Protein 4L7X (pdb70)

InterPro domains:
  IPR001965 Zinc finger, PHD-type [SM00249] (270-320)
  IPR003618 Transcription elongation factor S-II, central domain [PF07500] (667-778)
  IPR003618 Transcription elongation factor S-II, central domain [PS51321] (670-790)
  IPR003618 Transcription elongation factor S-II, central domain [SM00510] (672-773)
  IPR011011 Zinc finger, FYVE/PHD-type [SSF57903] (259-321)
  IPR012921 Spen paralogue and orthologue SPOC, C-terminal [PF07744] (1049-1196)
  IPR013083 Zinc finger, RING/FYVE/PHD-type [G3DSA:3.30.40.10] (263-325)
  IPR019786 Zinc finger, PHD-type, conserved site [PS01359] (271-319)
  IPR019787 Zinc finger, PHD-finger [PF00628] (271-319)
  IPR019787 Zinc finger, PHD-finger [PS50016] (268-322)
  IPR033082 Death-inducer obliterator 1, PHD finger [cd15639] (266-319)
  IPR036575 Transcription elongation factor S-II, central domain superfamily [G3DSA:1.10.472.30] (659-765)
  IPR036575 Transcription elongation factor S-II, central domain superfamily [SSF46942] (663-766)

CATH classification: 3.30.40.10

Foldseek 3Di:
DDDQAAFFAPVRGGPPVADWDAAPPPRTIHHCVRFPHDPVNVVVCVVVVDGDHGPVRD/DDDDDD

Solvent-accessible surface area: 4154 Å² total

Sequence (64 aa):
GPLPNALYCICRQPHNNRFMICCDRCEEWFHGDCVGISEARGRLLERNGEDYICPNCTARTQTA

Secondary structure (DSSP, 8-state):
---TT--BTTTTB--TT--EEE-TTT--EEEHHHHT--HHHHHHHHHHT-----TTT-/------

Radius of gyration: 10.96 Å; Cα contacts (8 Å, |Δi|>4): 110; chains: 2; bounding box: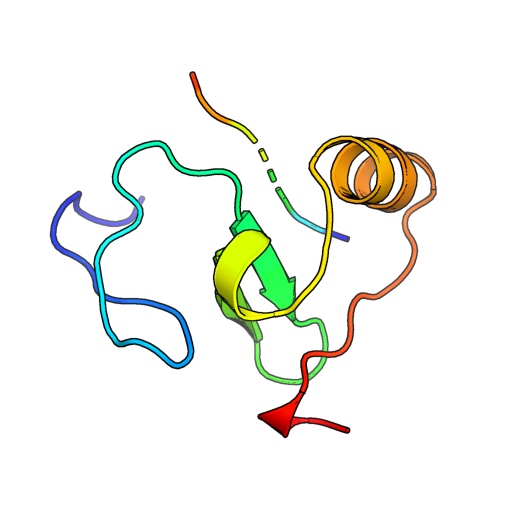 20×28×27 Å

GO terms:
  GO:0005515 protein binding (F, IPI)
  GO:0003723 RNA binding (F, HDA)

B-factor: mean 23.93, std 8.14, range [11.96, 53.69]

Organism: Homo sapiens (NCBI:txid9606)

Nearest PDB structures (foldseek):
  4l7x-assembly1_A  TM=1.018E+00  e=4.909E-12  Homo sapiens
  5wle-assembly1_A  TM=9.592E-01  e=1.090E-08  Drosophila melanogaster
  2m3h-assembly1_A  TM=9.038E-01  e=4.879E-09  Homo sapiens
  5wlf-assembly1_A  TM=8.898E-01  e=3.406E-08  Drosophila melanogaster
  1wem-assembly1_A  TM=8.612E-01  e=9.536E-09  Mus musculus

Structure (mmCIF, N/CA/C/O backbone):
data_4L7X
#
_entry.id   4L7X
#
_cell.length_a   40.820
_cell.length_b   40.820
_cell.length_c   80.620
_cell.angle_alpha   90.00
_cell.angle_beta   90.00
_cell.angle_gamma   90.00
#
_symmetry.space_group_name_H-M   'P 41 21 2'
#
loop_
_entity.id
_entity.type
_entity.pdbx_description
1 polymer 'Death-inducer obliterator 1'
2 polymer 'Histone H3 peptide'
3 non-polymer 'ZINC ION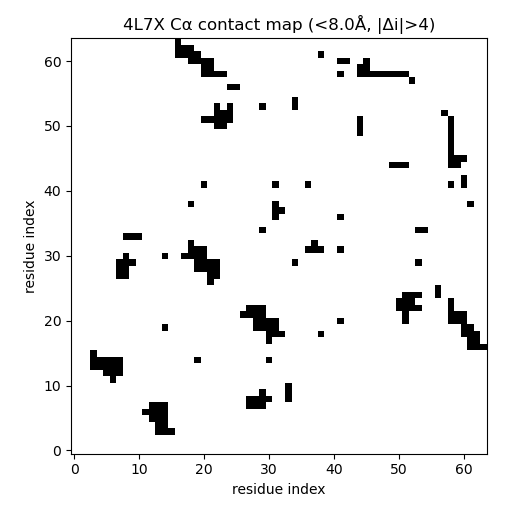'
4 water water
#
loop_
_atom_site.group_PDB
_atom_site.id
_atom_site.type_symbol
_atom_site.label_atom_id
_atom_site.label_alt_id
_atom_site.label_comp_id
_atom_site.label_asym_id
_atom_site.label_entity_id
_atom_site.label_seq_id
_atom_site.pdbx_PDB_ins_code
_atom_site.Cartn_x
_atom_site.Cartn_y
_atom_site.Cartn_z
_atom_site.occupancy
_atom_site.B_iso_or_equiv
_atom_site.auth_seq_id
_atom_site.auth_comp_id
_atom_site.auth_asym_id
_atom_site.auth_atom_id
_atom_site.pdbx_PDB_model_num
ATOM 1 N N . GLY A 1 1 ? 14.623 13.726 42.625 0.47 34.66 1 GLY A N 1
ATOM 2 C CA . GLY A 1 1 ? 15.426 13.205 41.483 0.26 33.15 1 GLY A CA 1
ATOM 3 C C . GLY A 1 1 ? 16.542 12.325 42.003 0.34 31.92 1 GLY A C 1
ATOM 4 O O . GLY A 1 1 ? 16.828 12.336 43.197 0.56 34.32 1 GLY A O 1
ATOM 10 N N . PRO A 1 2 ? 17.189 11.555 41.117 0.52 30.25 2 PRO A N 1
ATOM 11 C CA . PRO A 1 2 ? 18.185 10.639 41.670 0.57 26.45 2 PRO A CA 1
ATOM 12 C C . PRO A 1 2 ? 19.482 11.336 42.047 0.41 25.60 2 PRO A C 1
ATOM 13 O O . PRO A 1 2 ? 19.861 12.343 41.438 0.39 26.74 2 PRO A O 1
ATOM 24 N N . LEU A 1 3 ? 20.149 10.787 43.055 0.51 19.92 3 LEU A N 1
ATOM 25 C CA . LEU A 1 3 ? 21.442 11.283 43.501 0.58 25.02 3 LEU A CA 1
ATOM 26 C C . LEU A 1 3 ? 22.495 11.057 42.434 0.48 21.06 3 LEU A C 1
ATOM 27 O O . LEU A 1 3 ? 22.369 10.143 41.615 0.43 20.33 3 LEU A O 1
ATOM 43 N N . PRO A 1 4 ? 23.551 11.885 42.446 0.55 23.76 4 PRO A N 1
ATOM 44 C CA . PRO A 1 4 ? 24.607 11.789 41.432 0.62 24.46 4 PRO A CA 1
ATOM 45 C C . PRO A 1 4 ? 25.389 10.475 41.459 0.72 24.34 4 PRO A C 1
ATOM 46 O O . PRO A 1 4 ? 25.989 10.119 40.447 0.60 21.96 4 PRO A O 1
ATOM 57 N N . ASN A 1 5 ? 25.394 9.774 42.589 0.62 23.58 5 ASN A N 1
ATOM 58 C CA . ASN A 1 5 ? 26.153 8.531 42.712 0.55 20.18 5 ASN A CA 1
ATOM 59 C C . ASN A 1 5 ? 25.335 7.240 42.474 0.64 21.57 5 ASN A C 1
ATOM 60 O O . ASN A 1 5 ? 25.826 6.131 42.679 0.44 21.25 5 ASN A O 1
ATOM 71 N N . ALA A 1 6 ? 24.096 7.392 42.020 0.69 21.94 6 ALA A N 1
ATOM 72 C CA . ALA A 1 6 ? 23.296 6.267 41.540 0.92 23.60 6 ALA A CA 1
ATOM 73 C C . ALA A 1 6 ? 24.019 5.518 40.417 0.90 19.31 6 ALA A C 1
ATOM 74 O O . ALA A 1 6 ? 24.745 6.128 39.632 0.86 20.89 6 ALA A O 1
ATOM 81 N N . LEU A 1 7 ? 23.776 4.210 40.307 0.79 20.31 7 LEU A N 1
ATOM 82 C CA . LEU A 1 7 ? 24.383 3.394 39.258 0.72 18.19 7 LEU A CA 1
ATOM 83 C C . LEU A 1 7 ? 23.377 2.985 38.198 0.78 17.24 7 LEU A C 1
ATOM 84 O O . LEU A 1 7 ? 22.196 2.783 38.508 0.84 21.49 7 LEU A O 1
ATOM 100 N N . TYR A 1 8 ? 23.861 2.851 36.960 0.86 17.40 8 TYR A N 1
ATOM 101 C CA . TYR A 1 8 ? 23.020 2.541 35.812 1.00 17.14 8 TYR A CA 1
ATOM 102 C C . TYR A 1 8 ? 23.704 1.562 34.866 0.84 16.17 8 TYR A C 1
ATOM 103 O O . TYR A 1 8 ? 24.876 1.220 35.037 0.80 18.10 8 TYR A O 1
ATOM 121 N N . CYS A 1 9 ? 22.946 1.123 33.869 0.80 15.64 9 CYS A N 1
ATOM 122 C CA . CYS A 1 9 ? 23.501 0.510 32.667 0.82 16.73 9 CYS A CA 1
ATOM 123 C C . CYS A 1 9 ? 24.049 -0.909 32.881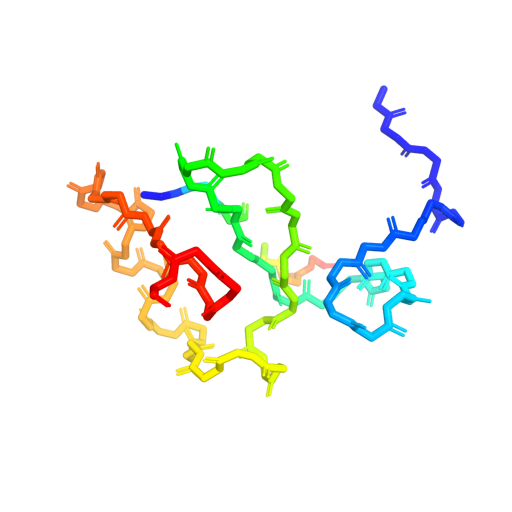 0.84 19.06 9 CYS A C 1
ATOM 124 O O . CYS A 1 9 ? 23.965 -1.482 33.968 0.71 20.30 9 CYS A O 1
ATOM 131 N N . ILE A 1 10 ? 24.562 -1.491 31.805 0.79 21.00 10 ILE A N 1
ATOM 132 C CA . ILE A 1 10 ? 25.210 -2.798 31.875 0.77 21.45 10 ILE A CA 1
ATOM 133 C C . ILE A 1 10 ? 26.494 -2.683 32.687 0.77 22.72 10 ILE A C 1
ATOM 134 O O . ILE A 1 10 ? 26.903 -3.627 33.377 0.77 26.83 10 ILE A O 1
ATOM 150 N N . CYS A 1 11 ? 27.113 -1.507 32.625 0.72 21.11 11 CYS A N 1
ATOM 151 C CA . CYS A 1 11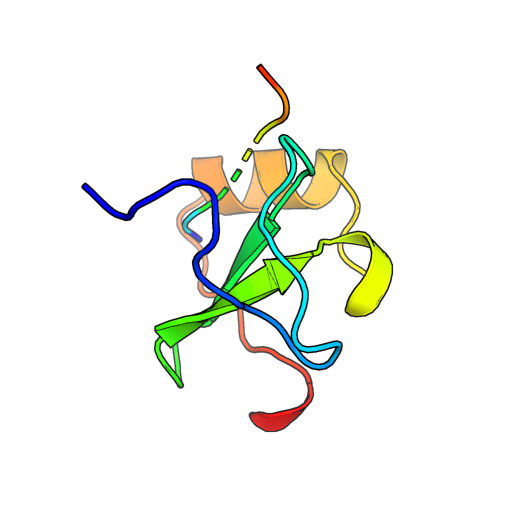 ? 28.421 -1.281 33.234 0.68 21.27 11 CYS A CA 1
ATOM 152 C C . CYS A 1 11 ? 28.354 -0.978 34.731 0.77 21.32 11 CYS A C 1
ATOM 153 O O . CYS A 1 11 ? 29.376 -1.012 35.416 0.77 24.06 11 CYS A O 1
ATOM 160 N N . ARG A 1 12 ? 27.162 -0.678 35.237 0.77 21.38 12 ARG A N 1
ATOM 161 C CA . ARG A 1 12 ? 26.989 -0.369 36.661 0.80 20.13 12 ARG A CA 1
ATOM 162 C C . ARG A 1 12 ? 27.863 0.814 37.084 0.85 22.36 12 ARG A C 1
ATOM 163 O O . ARG A 1 12 ? 28.637 0.733 38.056 0.82 23.92 12 ARG A O 1
ATOM 184 N N . GLN A 1 13 ? 27.724 1.913 36.344 0.93 22.56 13 GLN A N 1
ATOM 185 C CA . GLN A 1 13 ? 28.423 3.148 36.625 0.84 20.06 13 GLN A CA 1
ATOM 186 C C . GLN A 1 13 ? 27.456 4.319 36.680 0.82 18.50 13 GLN A C 1
ATOM 187 O O . GLN A 1 13 ? 26.328 4.210 36.201 0.77 16.66 13 GLN A O 1
ATOM 201 N N . PRO A 1 14 ? 27.886 5.440 37.274 0.84 17.48 14 PRO A N 1
ATOM 202 C CA . PRO A 1 14 ? 27.021 6.622 37.349 0.88 17.23 14 PRO A CA 1
ATOM 203 C C . PRO A 1 14 ? 26.737 7.265 35.998 0.80 15.34 14 PRO A C 1
ATOM 204 O O . PRO A 1 14 ? 27.348 6.925 34.979 0.80 15.62 14 PRO A O 1
ATOM 215 N N . HIS A 1 15 ? 25.796 8.207 36.021 0.82 15.96 15 HIS A N 1
ATOM 216 C CA . HIS A 1 15 ? 25.433 8.989 34.852 0.79 15.16 15 HIS A CA 1
ATOM 217 C C . HIS A 1 15 ? 26.627 9.822 34.361 0.84 14.99 15 HIS A C 1
ATOM 218 O O . HIS A 1 15 ? 27.004 9.751 33.190 0.88 16.06 15 HIS A O 1
ATOM 233 N N . ASN A 1 16 ? 27.228 10.588 35.264 0.83 15.79 16 ASN A N 1
ATOM 234 C CA . ASN A 1 16 ? 28.400 11.409 34.941 0.88 16.61 16 ASN A CA 1
ATOM 235 C C . ASN A 1 16 ? 28.239 12.314 33.714 0.79 15.09 16 ASN A C 1
ATOM 236 O O . ASN A 1 16 ? 29.174 12.511 32.950 0.78 16.09 16 ASN A O 1
ATOM 247 N N . ASN A 1 17 ? 27.044 12.872 33.550 0.76 14.80 17 ASN A N 1
ATOM 248 C CA . ASN A 1 17 ? 26.781 13.843 32.496 1.00 18.60 17 ASN A CA 1
ATOM 249 C C . ASN A 1 17 ? 27.037 13.257 31.100 0.83 16.47 17 ASN A C 1
ATOM 250 O O . ASN A 1 17 ? 27.324 13.981 30.145 0.79 18.56 17 ASN A O 1
ATOM 261 N N . ARG A 1 18 ? 26.908 11.940 31.005 1.00 16.76 18 ARG A N 1
ATOM 262 C CA . ARG A 1 18 ? 27.040 11.234 29.741 0.85 15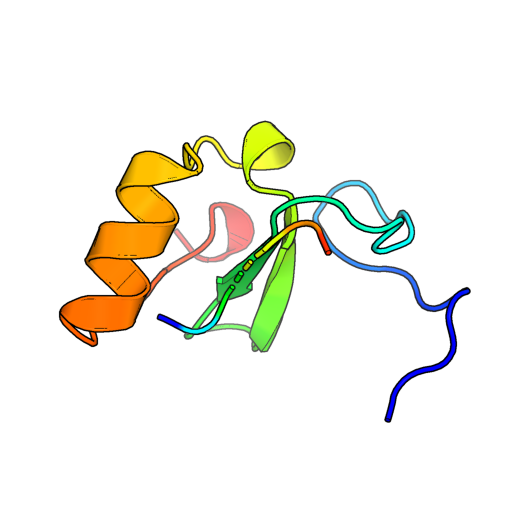.80 18 ARG A CA 1
ATOM 263 C C . ARG A 1 18 ? 25.686 11.114 29.057 0.89 14.97 18 ARG A C 1
ATOM 264 O O . ARG A 1 18 ? 24.633 11.104 29.720 0.85 15.53 18 ARG A O 1
ATOM 285 N N . PHE A 1 19 ? 25.715 10.973 27.737 0.74 12.87 19 PHE A N 1
ATOM 286 C CA . PHE A 1 19 ? 24.497 10.717 26.975 0.93 13.72 19 PHE A CA 1
ATOM 287 C C . PHE A 1 19 ? 23.945 9.352 27.378 0.92 14.08 19 PHE A C 1
ATOM 288 O O . PHE A 1 19 ? 24.671 8.349 27.365 0.83 13.51 19 PHE A O 1
ATOM 305 N N . MET A 1 20 ? 22.669 9.324 27.755 0.82 12.74 20 MET A N 1
ATOM 306 C CA . MET A 1 20 ? 22.018 8.078 28.149 0.93 13.91 20 MET A CA 1
ATOM 307 C C . MET A 1 20 ? 20.632 7.969 27.550 0.93 12.95 20 MET A C 1
ATOM 308 O O . MET A 1 20 ? 20.014 8.972 27.181 0.82 13.27 20 MET A O 1
ATOM 322 N N . ILE A 1 21 ? 20.140 6.733 27.489 0.87 12.02 21 ILE A N 1
ATOM 323 C CA . ILE A 1 21 ? 18.837 6.442 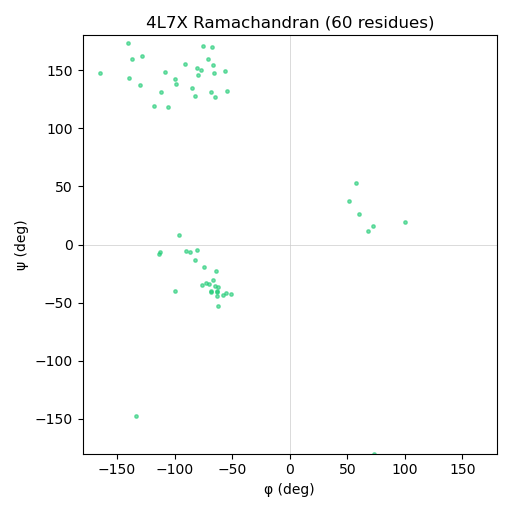26.924 0.92 12.24 21 ILE A CA 1
ATOM 324 C C . ILE A 1 21 ? 18.191 5.375 27.816 0.92 13.31 21 ILE A C 1
ATOM 325 O O . ILE A 1 21 ? 18.873 4.487 28.351 0.85 12.85 21 ILE A O 1
ATOM 341 N N . CYS A 1 22 ? 16.879 5.481 27.998 0.86 12.15 22 CYS A N 1
ATOM 342 C CA . CYS A 1 22 ? 16.151 4.575 28.881 0.87 13.38 22 CYS A CA 1
ATOM 343 C C . CYS A 1 22 ? 15.479 3.483 28.069 0.94 14.55 22 CYS A C 1
ATOM 344 O O . CYS A 1 22 ? 14.920 3.745 27.001 0.86 15.34 22 CYS A O 1
ATOM 352 N N . CYS A 1 23 ? 15.539 2.257 28.578 0.85 14.29 23 CYS A N 1
ATOM 353 C CA . CYS A 1 23 ? 14.882 1.122 27.939 1.00 16.11 23 CYS A CA 1
ATOM 354 C C . CYS A 1 23 ? 13.409 1.068 28.299 0.80 14.61 23 CYS A C 1
ATOM 355 O O . CYS A 1 23 ? 13.038 1.065 29.477 0.80 14.99 23 CYS A O 1
ATOM 362 N N . ASP A 1 24 ? 12.569 0.977 27.272 0.87 15.88 24 ASP A N 1
ATOM 363 C CA . ASP A 1 24 ? 11.129 0.967 27.470 0.80 17.32 24 ASP A CA 1
ATOM 364 C C . ASP A 1 24 ? 10.575 -0.399 27.879 0.77 17.50 24 ASP A C 1
ATOM 365 O O . ASP A 1 24 ? 9.383 -0.523 28.179 0.61 19.03 24 ASP A O 1
ATOM 374 N N . ARG A 1 25 ? 11.433 -1.411 27.904 0.95 20.01 25 ARG A N 1
ATOM 375 C CA . ARG A 1 25 ? 11.035 -2.732 28.382 0.76 18.67 25 ARG A CA 1
ATOM 376 C C . ARG A 1 25 ? 11.459 -3.017 29.823 0.77 19.99 25 ARG A C 1
ATOM 377 O O . ARG A 1 25 ? 10.683 -3.597 30.575 0.67 23.86 25 ARG A O 1
ATOM 397 N N . CYS A 1 26 ? 12.664 -2.602 30.220 0.82 17.93 26 CYS A N 1
ATOM 398 C CA . CYS A 1 26 ? 13.133 -2.868 31.590 0.85 19.70 26 CYS A CA 1
ATOM 399 C C . CYS A 1 26 ? 13.311 -1.630 32.477 0.77 15.83 26 CYS A C 1
ATOM 400 O O . CYS A 1 26 ? 13.584 -1.768 33.677 0.86 18.02 26 CYS A O 1
ATOM 407 N N . GLU A 1 27 ? 13.188 -0.443 31.884 0.87 16.24 27 GLU A N 1
ATOM 408 C CA . GLU A 1 27 ? 13.241 0.835 32.611 0.83 16.15 27 GLU A CA 1
ATOM 409 C C . GLU A 1 27 ? 14.610 1.171 33.199 1.00 16.58 27 GLU A C 1
ATOM 410 O O . GLU A 1 27 ? 14.734 2.093 34.007 0.78 14.49 27 GLU A O 1
ATOM 422 N N . GLU A 1 28 ? 15.634 0.421 32.805 0.71 13.65 28 GLU A N 1
ATOM 423 C CA . GLU A 1 28 ? 17.010 0.772 33.146 0.80 14.66 28 GLU A CA 1
ATOM 424 C C . GLU A 1 28 ? 17.519 1.846 32.183 0.88 14.44 28 GLU A C 1
ATOM 425 O O . GLU A 1 28 ? 17.040 1.957 31.049 0.86 13.78 28 GLU A O 1
ATOM 437 N N . TRP A 1 29 ? 18.461 2.656 32.664 0.87 13.56 29 TRP A N 1
ATOM 438 C CA . TRP A 1 29 ? 19.139 3.650 31.842 0.88 13.18 29 TRP A CA 1
ATOM 439 C C . TRP A 1 29 ? 20.500 3.137 31.385 0.89 13.31 29 TRP A C 1
ATOM 440 O O . TRP A 1 29 ? 21.224 2.493 32.156 0.82 14.29 29 TRP A O 1
ATOM 461 N N . PHE A 1 30 ? 20.854 3.472 30.150 0.88 12.72 30 PHE A N 1
ATOM 462 C CA . PHE A 1 30 ? 22.060 2.974 29.505 0.87 12.49 30 PHE A CA 1
ATOM 463 C C . PHE A 1 30 ? 22.858 4.126 28.914 0.82 12.87 30 P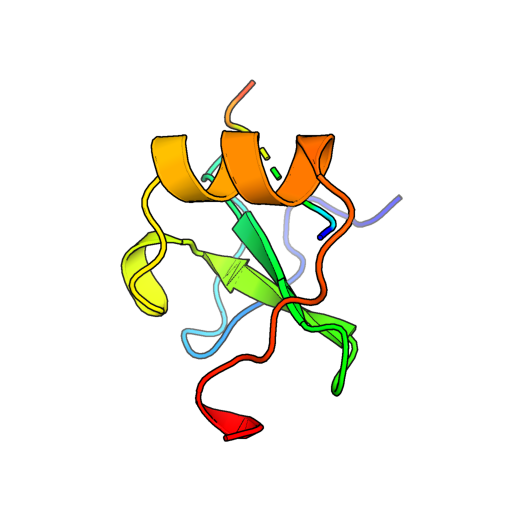HE A C 1
ATOM 464 O O . PHE A 1 30 ? 22.295 5.024 28.294 0.83 12.94 30 PHE A O 1
ATOM 481 N N . HIS A 1 31 ? 24.173 4.090 29.087 0.82 13.58 31 HIS A N 1
ATOM 482 C CA . HIS A 1 31 ? 25.020 5.027 28.376 0.94 14.66 31 HIS A CA 1
ATOM 483 C C . HIS A 1 31 ? 24.979 4.673 26.891 0.87 14.17 31 HIS A C 1
ATOM 484 O O . HIS A 1 31 ? 25.130 3.509 26.517 0.81 15.35 31 HIS A O 1
ATOM 498 N N . GLY A 1 32 ? 24.756 5.668 26.044 0.80 14.82 32 GLY A N 1
ATOM 499 C CA . GLY A 1 32 ? 24.716 5.419 24.612 0.84 14.83 32 GLY A CA 1
ATOM 500 C C . GLY A 1 32 ? 25.916 4.642 24.093 0.78 16.98 32 GLY A C 1
ATOM 501 O O . GLY A 1 32 ? 25.770 3.750 23.257 0.73 16.27 32 GLY A O 1
ATOM 505 N N . ASP A 1 33 ? 27.111 4.979 24.560 0.80 15.69 33 ASP A N 1
ATOM 506 C CA . ASP A 1 33 ? 28.316 4.333 24.043 0.88 17.98 33 ASP A CA 1
ATOM 507 C C . ASP A 1 33 ? 28.519 2.894 24.551 0.57 19.60 33 ASP A C 1
ATOM 508 O O . ASP A 1 33 ? 29.221 2.096 23.927 0.62 24.86 33 ASP A O 1
ATOM 517 N N . CYS A 1 34 ? 27.857 2.547 25.639 0.87 17.90 34 CYS A N 1
ATOM 518 C CA . CYS A 1 34 ? 27.793 1.157 26.089 0.92 21.75 34 CYS A CA 1
ATOM 519 C C . CYS A 1 34 ? 26.899 0.256 25.236 0.74 20.72 34 CYS A C 1
ATOM 520 O O . CYS A 1 34 ? 27.183 -0.936 25.083 0.59 20.49 34 CYS A O 1
ATOM 527 N N . VAL A 1 35 ? 25.822 0.811 24.688 0.80 18.25 35 VAL A N 1
ATOM 528 C CA . VAL A 1 35 ? 24.832 -0.013 23.995 0.84 18.46 35 VAL A CA 1
ATOM 529 C C . VAL A 1 35 ? 24.731 0.209 22.484 0.83 17.86 35 VAL A C 1
ATOM 530 O O . VAL A 1 35 ? 24.000 -0.515 21.798 0.62 19.57 35 VAL A O 1
ATOM 543 N N . GLY A 1 36 ? 25.446 1.206 21.961 0.88 24.33 36 GLY A N 1
ATOM 544 C CA . GLY A 1 36 ? 25.537 1.400 20.524 0.76 21.97 36 GLY A CA 1
ATOM 545 C C . GLY A 1 36 ? 24.627 2.471 19.956 0.73 21.13 36 GLY A C 1
ATOM 546 O O . GLY A 1 36 ? 24.371 2.480 18.759 0.58 23.90 36 GLY A O 1
ATOM 550 N N . ILE A 1 37 ? 24.155 3.382 20.801 0.82 18.84 37 ILE A N 1
ATOM 551 C CA . ILE A 1 37 ? 23.281 4.457 20.350 0.85 18.54 37 ILE A CA 1
ATOM 552 C C . ILE A 1 37 ? 24.100 5.747 20.337 0.87 16.14 37 ILE A C 1
ATOM 553 O O . ILE A 1 37 ? 24.595 6.181 21.375 0.76 16.28 37 ILE A O 1
ATOM 569 N N . SER A 1 38 ? 24.245 6.354 19.160 0.83 15.36 38 SER A N 1
ATOM 570 C CA . SER A 1 38 ? 24.892 7.660 19.053 0.84 14.65 38 SER A CA 1
ATOM 571 C C . SER A 1 38 ? 24.021 8.770 19.630 0.90 15.49 38 SER A C 1
ATOM 572 O O . SER A 1 38 ? 22.799 8.627 19.727 0.82 14.69 38 SER A O 1
ATOM 580 N N . GLU A 1 39 ? 24.641 9.900 19.962 0.77 15.26 39 GLU A N 1
ATOM 581 C CA . GLU A 1 39 ? 23.876 11.066 20.386 0.81 17.07 39 GLU A CA 1
ATOM 582 C C . GLU A 1 39 ? 22.843 11.454 19.335 0.94 16.76 39 GLU A C 1
ATOM 583 O O . GLU A 1 39 ? 21.705 11.798 19.671 0.77 17.68 39 GLU A O 1
ATOM 595 N N . ALA A 1 40 ? 23.238 11.397 18.066 0.80 16.04 40 ALA A N 1
ATOM 596 C CA . ALA A 1 40 ? 22.349 11.783 16.987 0.88 17.67 40 ALA A CA 1
ATOM 597 C C . ALA A 1 40 ? 21.132 10.876 16.934 0.89 19.26 40 ALA A C 1
ATOM 598 O O . ALA A 1 40 ? 20.002 11.340 16.755 0.72 17.80 40 ALA A O 1
ATOM 605 N N . ARG A 1 41 ? 21.347 9.572 17.065 0.91 17.26 41 ARG A N 1
ATOM 606 C CA . ARG A 1 41 ? 20.213 8.663 17.121 0.73 16.28 41 ARG A CA 1
ATOM 607 C C . ARG A 1 41 ? 19.345 8.951 18.347 1.00 19.01 41 ARG A C 1
ATOM 608 O O . ARG A 1 41 ? 18.113 8.925 18.276 0.79 17.63 41 ARG A O 1
ATOM 629 N N . GLY A 1 42 ? 19.978 9.2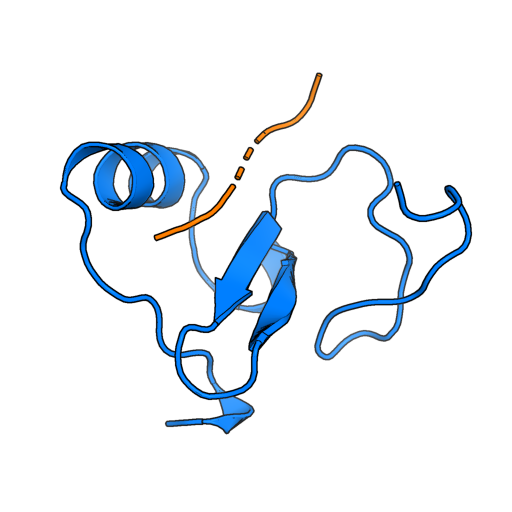45 19.477 0.93 17.12 42 GLY A N 1
ATOM 630 C CA . GLY A 1 42 ? 19.232 9.593 20.669 0.82 17.63 42 GLY A CA 1
ATOM 631 C C . GLY A 1 42 ? 18.336 10.795 20.428 0.87 18.67 42 GLY A C 1
ATOM 632 O O . GLY A 1 42 ? 17.182 10.819 20.875 0.70 19.40 42 GLY A O 1
ATOM 636 N N . ARG A 1 43 ? 18.865 11.805 19.743 0.84 18.43 43 ARG A N 1
ATOM 637 C CA . ARG A 1 43 ? 18.086 13.011 19.485 0.78 21.24 43 ARG A CA 1
ATOM 638 C C . ARG A 1 43 ? 16.874 12.664 18.632 0.71 22.00 43 ARG A C 1
ATOM 639 O O . ARG A 1 43 ? 15.779 13.167 18.862 0.86 23.60 43 ARG A O 1
ATOM 660 N N . LEU A 1 44 ? 17.076 11.798 17.644 0.84 20.00 44 LEU A N 1
ATOM 661 C CA . LEU A 1 44 ? 15.985 11.403 16.756 0.81 20.47 44 LEU A CA 1
ATOM 662 C C . LEU A 1 44 ? 14.943 10.574 17.516 0.83 21.83 44 LEU A C 1
ATOM 663 O O . LEU A 1 44 ? 13.735 10.746 17.331 0.77 23.59 44 LEU A O 1
ATOM 679 N N . LEU A 1 45 ? 15.394 9.681 18.388 0.88 22.47 45 LEU A N 1
ATOM 680 C CA . LEU A 1 45 ? 14.454 8.811 19.101 0.86 22.61 45 LEU A CA 1
ATOM 681 C C . LEU A 1 45 ? 13.650 9.586 20.109 0.82 23.57 45 LEU A C 1
ATOM 682 O O . LEU A 1 45 ? 12.479 9.284 20.362 0.77 25.02 45 LEU A O 1
ATOM 698 N N . GLU A 1 46 ? 14.274 10.593 20.698 0.82 22.59 46 GLU A N 1
ATOM 699 C CA . GLU A 1 46 ? 13.560 11.402 21.667 0.77 22.82 46 GLU A CA 1
ATOM 700 C C . GLU A 1 46 ? 12.472 12.212 20.972 0.92 25.00 46 GLU A C 1
ATOM 701 O O . GLU A 1 46 ? 11.366 12.382 21.492 0.89 29.87 46 GLU A O 1
ATOM 713 N N . ARG A 1 47 ? 12.792 12.725 19.795 0.82 23.65 47 ARG A N 1
ATOM 714 C CA . ARG A 1 47 ? 11.855 13.574 19.062 0.89 25.45 47 ARG A CA 1
ATOM 715 C C . ARG A 1 47 ? 10.739 12.763 18.405 0.74 24.01 47 ARG A C 1
ATOM 716 O O . ARG A 1 47 ? 9.601 13.227 18.316 0.71 26.25 47 ARG A O 1
ATOM 737 N N . ASN A 1 48 ? 11.048 11.557 17.941 0.78 21.87 48 ASN A N 1
ATOM 738 C CA . ASN A 1 48 ? 10.042 10.779 17.218 0.71 21.91 48 ASN A CA 1
ATOM 739 C C . ASN A 1 48 ? 9.195 9.886 18.112 0.81 23.36 48 ASN A C 1
ATOM 740 O O . ASN A 1 48 ? 8.230 9.266 17.654 0.78 25.33 48 ASN A O 1
ATOM 751 N N . GLY A 1 49 ? 9.549 9.843 19.393 0.77 21.24 49 GLY A N 1
ATOM 752 C CA . GLY A 1 49 ? 8.752 9.148 20.383 0.82 22.58 49 GLY A CA 1
ATOM 753 C C . GLY A 1 49 ? 8.810 7.642 20.301 0.80 23.01 49 GLY A C 1
ATOM 754 O O . GLY A 1 49 ? 7.977 6.966 20.910 0.56 25.36 49 GLY A O 1
ATOM 758 N N . GLU A 1 50 ? 9.792 7.098 19.584 0.79 21.68 50 GLU A N 1
ATOM 759 C CA . GLU A 1 50 ? 9.911 5.650 19.406 0.73 22.96 50 GLU A CA 1
ATOM 760 C C . GLU A 1 50 ? 10.547 4.949 20.612 0.78 22.59 50 GLU A C 1
ATOM 761 O O . GLU A 1 50 ? 11.426 5.492 21.281 0.68 22.51 50 GLU A O 1
ATOM 773 N N . ASP A 1 51 ? 10.101 3.724 20.877 0.75 22.07 51 ASP A N 1
ATOM 774 C CA . ASP A 1 51 ? 10.635 2.949 21.996 0.85 22.02 51 ASP A CA 1
ATOM 775 C C . ASP A 1 51 ? 12.092 2.606 21.749 0.83 21.88 51 ASP A C 1
ATOM 776 O O . ASP A 1 51 ? 12.526 2.411 20.602 0.64 25.24 51 ASP A O 1
ATOM 785 N N . TYR A 1 52 ? 12.840 2.532 22.839 0.78 20.15 52 TYR A N 1
ATOM 786 C CA . TYR A 1 52 ? 14.175 1.971 22.820 0.86 19.29 52 TYR A CA 1
ATOM 787 C C . TYR A 1 52 ? 14.168 0.657 23.604 0.87 18.98 52 TYR A C 1
ATOM 788 O O . TYR A 1 52 ? 13.665 0.597 24.733 0.83 19.28 52 TYR A O 1
ATOM 806 N N . ILE A 1 53 ? 14.733 -0.384 22.999 0.77 18.58 53 ILE A N 1
ATOM 807 C CA . ILE A 1 53 ? 14.854 -1.699 23.620 0.78 19.93 53 ILE A CA 1
ATOM 808 C C . ILE A 1 53 ? 16.338 -2.037 23.746 0.89 19.51 53 ILE A C 1
ATOM 809 O O . ILE A 1 53 ? 17.065 -2.101 22.744 0.81 21.26 53 ILE A O 1
ATOM 825 N N . CYS A 1 54 ? 16.782 -2.224 24.986 0.89 18.79 54 CYS A N 1
ATOM 826 C CA . CYS A 1 54 ? 18.200 -2.394 25.286 0.89 19.18 54 CYS A CA 1
ATOM 827 C C . CYS A 1 54 ? 18.666 -3.792 24.890 0.78 18.99 54 CYS A C 1
ATOM 828 O O . CYS A 1 54 ? 17.854 -4.670 24.584 0.73 18.05 54 CYS A O 1
ATOM 835 N N . PRO A 1 55 ? 19.982 -4.024 24.934 0.83 19.10 55 PRO A N 1
ATOM 836 C CA . PRO A 1 55 ? 20.512 -5.332 24.547 0.82 21.82 55 PRO A CA 1
ATOM 837 C C . PRO A 1 55 ? 20.068 -6.474 25.465 1.00 24.54 55 PRO A C 1
ATOM 838 O O . PRO A 1 55 ? 19.856 -7.587 24.968 0.65 25.38 55 PRO A O 1
ATOM 849 N N . ASN A 1 56 ? 19.934 -6.234 26.767 0.77 26.03 56 ASN A N 1
ATOM 850 C CA . ASN A 1 56 ? 19.513 -7.293 27.688 0.79 26.57 56 ASN A CA 1
ATOM 851 C C . ASN A 1 56 ? 18.121 -7.748 27.304 1.00 25.24 56 ASN A C 1
ATOM 852 O O . ASN A 1 56 ? 17.762 -8.920 27.418 0.61 26.58 56 ASN A O 1
ATOM 863 N N . CYS A 1 57 ? 17.331 -6.778 26.873 0.72 21.29 57 CYS A N 1
ATOM 864 C CA . CYS A 1 57 ? 15.935 -7.006 26.575 0.91 22.22 57 CYS A CA 1
ATOM 865 C C . CYS A 1 57 ? 15.678 -7.496 25.152 0.61 22.70 57 CYS A C 1
ATOM 866 O O . CYS A 1 57 ? 14.544 -7.838 24.802 0.70 27.08 57 CYS A O 1
ATOM 873 N N . THR A 1 58 ? 16.711 -7.529 24.324 0.89 25.72 58 THR A N 1
ATOM 874 C CA . THR A 1 58 ? 16.593 -8.105 22.998 0.84 28.98 58 THR A CA 1
ATOM 875 C C . THR A 1 58 ? 16.793 -9.618 23.092 0.57 31.80 58 THR A C 1
ATOM 876 O O . THR A 1 58 ? 17.794 -10.078 23.637 0.81 38.42 58 THR A O 1
ATOM 887 N N . ALA B 2 1 ? 11.830 7.788 22.644 0.83 17.74 80 ALA U N 1
ATOM 888 C CA . ALA B 2 1 ? 12.585 7.280 23.794 1.00 17.31 80 ALA U CA 1
ATOM 889 C C . ALA B 2 1 ? 13.013 8.419 24.721 0.88 15.75 80 ALA U C 1
ATOM 890 O O . ALA B 2 1 ? 13.178 9.553 24.278 0.83 17.60 80 ALA U O 1
ATOM 896 N N . ARG B 2 2 ? 13.195 8.098 26.001 0.85 14.87 81 ARG U N 1
ATOM 897 C CA . ARG B 2 2 ? 13.705 9.045 26.981 0.81 12.51 81 ARG U CA 1
ATOM 898 C C . ARG B 2 2 ? 15.234 9.068 26.956 1.00 14.38 81 ARG U C 1
ATOM 899 O O . ARG B 2 2 ? 15.873 8.017 26.932 0.79 12.65 81 ARG U O 1
ATOM 920 N N . THR B 2 3 ? 15.793 10.275 26.967 0.76 12.34 82 THR U N 1
ATOM 921 C CA . THR B 2 3 ? 17.235 10.470 26.936 0.87 14.09 82 THR U CA 1
ATOM 922 C C . THR B 2 3 ? 17.697 11.487 27.970 0.93 15.18 82 THR U C 1
ATOM 923 O O . THR B 2 3 ? 16.900 12.309 28.463 0.73 14.89 82 THR U O 1
ATOM 946 N N . GLN B 2 5 ? 20.889 14.170 27.810 0.75 21.90 84 GLN U N 1
ATOM 947 C CA . GLN B 2 5 ? 21.993 14.618 26.970 0.68 26.89 84 GLN U CA 1
ATOM 948 C C . GLN B 2 5 ? 22.941 15.434 27.846 0.77 32.27 84 GLN U C 1
ATOM 949 O O . GLN B 2 5 ? 22.515 16.055 28.822 0.60 34.23 84 GLN U O 1
ATOM 963 N N . THR B 2 6 ? 24.233 15.377 27.528 0.58 31.70 85 THR U N 1
ATOM 964 C CA . THR B 2 6 ? 25.261 16.027 28.336 0.60 30.72 85 THR U CA 1
ATOM 965 C C . THR B 2 6 ? 24.917 17.505 28.497 0.45 32.74 85 THR U C 1
ATOM 966 O O . THR B 2 6 ? 24.588 18.180 27.521 0.58 31.52 85 THR U O 1
ATOM 977 N N . ALA B 2 7 ? 24.979 17.989 29.737 0.59 31.57 86 ALA U N 1
ATOM 978 C CA . ALA B 2 7 ? 24.604 19.361 30.063 0.58 33.18 86 ALA U CA 1
ATOM 979 C C . ALA B 2 7 ? 25.813 20.175 30.510 0.57 34.43 86 ALA U C 1
ATOM 980 O O . ALA B 2 7 ? 26.355 19.956 31.593 0.48 34.30 86 ALA U O 1
#